Protein AF-A0A2N0NEG3-F1 (afdb_monomer)

Structure (mmCIF, N/CA/C/O backbone):
data_AF-A0A2N0NEG3-F1
#
_entry.id   AF-A0A2N0NEG3-F1
#
loop_
_atom_site.group_PDB
_atom_site.id
_atom_site.type_symbol
_atom_site.label_atom_id
_atom_site.label_alt_id
_atom_site.label_comp_id
_atom_site.label_asym_id
_atom_site.label_entity_id
_atom_site.label_seq_id
_atom_site.pdbx_PDB_ins_code
_atom_site.Cartn_x
_atom_site.Cartn_y
_atom_site.Cartn_z
_atom_site.occupancy
_atom_site.B_iso_or_equiv
_atom_site.auth_seq_id
_atom_site.auth_comp_id
_atom_site.auth_asym_id
_atom_site.auth_atom_id
_atom_site.pdbx_PDB_model_num
ATOM 1 N N . MET A 1 1 ? 12.142 -44.623 9.307 1.00 38.88 1 MET A N 1
ATOM 2 C CA . MET A 1 1 ? 11.605 -43.936 8.114 1.00 38.88 1 MET A CA 1
ATOM 3 C C . MET A 1 1 ? 11.395 -42.457 8.451 1.00 38.88 1 MET A C 1
ATOM 5 O O . MET A 1 1 ? 10.369 -42.154 9.050 1.00 38.88 1 MET A O 1
ATOM 9 N N . PRO A 1 2 ? 12.348 -41.546 8.180 1.00 46.06 2 PRO A N 1
ATOM 10 C CA . PRO A 1 2 ? 12.132 -40.110 8.336 1.00 46.06 2 PRO A CA 1
ATOM 11 C C . PRO A 1 2 ? 12.255 -39.398 6.977 1.00 46.06 2 PRO A C 1
ATOM 13 O O . PRO A 1 2 ? 13.358 -39.128 6.525 1.00 46.06 2 PRO A O 1
ATOM 16 N N . GLU A 1 3 ? 11.132 -39.095 6.325 1.00 51.03 3 GLU A N 1
ATOM 17 C CA . GLU A 1 3 ? 11.113 -38.426 5.004 1.00 51.03 3 GLU A CA 1
ATOM 18 C C . GLU A 1 3 ? 10.271 -37.136 4.976 1.00 51.03 3 GLU A C 1
ATOM 20 O O . GLU A 1 3 ? 10.069 -36.549 3.925 1.00 51.03 3 GLU A O 1
ATOM 25 N N . ARG A 1 4 ? 9.791 -36.642 6.128 1.00 51.34 4 ARG A N 1
ATOM 26 C CA . ARG A 1 4 ? 8.846 -35.501 6.181 1.00 51.34 4 ARG A CA 1
ATOM 27 C C . ARG A 1 4 ? 9.410 -34.179 6.713 1.00 51.34 4 ARG A C 1
ATOM 29 O O . ARG A 1 4 ? 8.639 -33.258 6.945 1.00 51.34 4 ARG A O 1
ATOM 36 N N . LEU A 1 5 ? 10.722 -34.073 6.938 1.00 45.66 5 LEU A N 1
ATOM 37 C CA . LEU A 1 5 ? 11.339 -32.848 7.481 1.00 45.66 5 LEU A CA 1
ATOM 38 C C . LEU A 1 5 ? 12.060 -31.985 6.433 1.00 45.66 5 LEU A C 1
ATOM 40 O O . LEU A 1 5 ? 12.302 -30.813 6.700 1.00 45.66 5 LEU A O 1
ATOM 44 N N . ASN A 1 6 ? 12.362 -32.514 5.243 1.00 47.38 6 ASN A N 1
ATOM 45 C CA . ASN A 1 6 ? 13.185 -31.798 4.257 1.00 47.38 6 ASN A CA 1
ATOM 46 C C . ASN A 1 6 ? 12.385 -30.890 3.304 1.00 47.38 6 ASN A C 1
ATOM 48 O O . ASN A 1 6 ? 12.944 -29.925 2.791 1.00 47.38 6 ASN A O 1
ATOM 52 N N . GLU A 1 7 ? 11.087 -31.139 3.093 1.00 48.56 7 GLU A N 1
ATOM 53 C CA . GLU A 1 7 ? 10.263 -30.309 2.194 1.00 48.56 7 GLU A CA 1
ATOM 54 C C . GLU A 1 7 ? 9.889 -28.947 2.816 1.00 48.56 7 GLU A C 1
ATOM 56 O O . GLU A 1 7 ? 9.972 -27.927 2.133 1.00 48.56 7 GLU A O 1
ATOM 61 N N . ASP A 1 8 ? 9.576 -28.893 4.120 1.00 43.50 8 ASP A N 1
ATOM 62 C CA . ASP A 1 8 ? 9.188 -27.645 4.815 1.00 43.50 8 ASP A CA 1
ATOM 63 C C . ASP A 1 8 ? 10.389 -26.703 5.046 1.00 43.50 8 ASP A C 1
ATOM 65 O O . ASP A 1 8 ? 10.245 -25.482 5.053 1.00 43.50 8 ASP A O 1
ATOM 69 N N . VAL A 1 9 ? 11.607 -27.246 5.180 1.00 44.31 9 VAL A N 1
ATOM 70 C CA . VAL A 1 9 ? 12.838 -26.433 5.250 1.00 44.31 9 VAL A CA 1
ATOM 71 C C . VAL A 1 9 ? 13.169 -25.846 3.877 1.00 44.31 9 VAL A C 1
ATOM 73 O O . VAL A 1 9 ? 13.445 -24.652 3.776 1.00 44.31 9 VAL A O 1
ATOM 76 N N . SER A 1 10 ? 13.046 -26.648 2.814 1.00 48.84 10 SER A N 1
ATOM 77 C CA . SER A 1 10 ? 13.339 -26.207 1.448 1.00 48.84 10 SER A CA 1
ATOM 78 C C . SER A 1 10 ? 12.365 -25.128 0.962 1.00 48.84 10 SER A C 1
ATOM 80 O O . SER A 1 10 ? 12.810 -24.126 0.410 1.00 48.84 10 SER A O 1
ATOM 82 N N . GLN A 1 11 ? 11.062 -25.255 1.254 1.00 48.06 11 GLN A N 1
ATOM 83 C CA . GLN A 1 11 ? 10.058 -24.243 0.895 1.00 48.06 11 GLN A CA 1
ATOM 84 C C . GLN A 1 11 ? 10.259 -22.908 1.629 1.00 48.06 11 GLN A C 1
ATOM 86 O O . GLN A 1 11 ? 10.132 -21.844 1.016 1.00 48.06 11 GLN A O 1
ATOM 91 N N . ARG A 1 12 ? 10.640 -22.938 2.914 1.00 44.97 12 ARG A N 1
ATOM 92 C CA . ARG A 1 12 ? 10.927 -21.720 3.694 1.00 44.97 12 ARG A CA 1
ATOM 93 C C . ARG A 1 12 ? 12.217 -21.023 3.264 1.00 44.97 12 ARG A C 1
ATOM 95 O O . ARG A 1 12 ? 12.273 -19.793 3.304 1.00 44.97 12 ARG A O 1
ATOM 102 N N . GLU A 1 13 ? 13.228 -21.773 2.832 1.00 44.16 13 GLU A N 1
ATOM 103 C CA . GLU A 1 13 ? 14.459 -21.212 2.263 1.00 44.16 13 GLU A CA 1
ATOM 104 C C . GLU A 1 13 ? 14.212 -20.564 0.895 1.00 44.16 13 GLU A C 1
ATOM 106 O O . GLU A 1 13 ? 14.713 -19.465 0.651 1.00 44.16 13 GLU A O 1
ATOM 111 N N . SER A 1 14 ? 13.376 -21.162 0.037 1.00 52.22 14 SER A N 1
ATOM 112 C CA . SER A 1 14 ? 13.006 -20.574 -1.260 1.00 52.22 14 SER A CA 1
ATOM 113 C C . SER A 1 14 ? 12.122 -19.327 -1.140 1.00 52.22 14 SER A C 1
ATOM 115 O O . SER A 1 14 ? 12.349 -18.355 -1.863 1.00 52.22 14 SER A O 1
ATOM 117 N N . ASP A 1 15 ? 11.180 -19.289 -0.191 1.00 46.94 15 ASP A N 1
ATOM 118 C CA . ASP A 1 15 ? 10.366 -18.091 0.070 1.00 46.94 15 ASP A CA 1
ATOM 119 C C . ASP A 1 15 ? 11.207 -16.957 0.679 1.00 46.94 15 ASP A C 1
ATOM 121 O O . ASP A 1 15 ? 11.036 -15.788 0.331 1.00 46.94 15 ASP A O 1
ATOM 125 N N . SER A 1 16 ? 12.164 -17.292 1.552 1.00 50.16 16 SER A N 1
ATOM 126 C CA . SER A 1 16 ? 13.150 -16.342 2.079 1.00 50.16 16 SER A CA 1
ATOM 127 C C . SER A 1 16 ? 14.062 -15.814 0.967 1.00 50.16 16 SER A C 1
ATOM 129 O O . SER A 1 16 ? 14.300 -14.610 0.899 1.00 50.16 16 SER A O 1
ATOM 131 N N . GLY A 1 17 ? 14.517 -16.685 0.060 1.00 43.81 17 GLY A N 1
ATOM 132 C CA . GLY A 1 17 ? 15.320 -16.331 -1.111 1.00 43.81 17 GLY A CA 1
ATOM 133 C C . GLY A 1 17 ? 14.613 -15.317 -2.008 1.00 43.81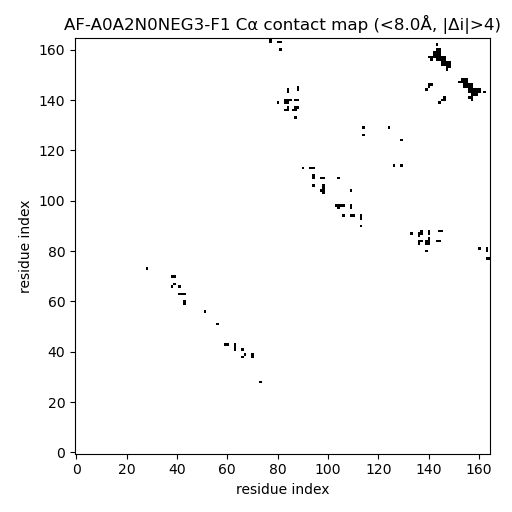 17 GLY A C 1
ATOM 134 O O . GLY A 1 17 ? 15.135 -14.223 -2.203 1.00 43.81 17 GLY A O 1
ATOM 135 N N . LEU A 1 18 ? 13.380 -15.611 -2.433 1.00 50.62 18 LEU A N 1
ATOM 136 C CA . LEU A 1 18 ? 12.559 -14.713 -3.257 1.00 50.62 18 LEU A CA 1
ATOM 137 C C . LEU A 1 18 ? 12.244 -13.384 -2.562 1.00 50.62 18 LEU A C 1
ATOM 139 O O . LEU A 1 18 ? 12.307 -12.327 -3.186 1.00 50.62 18 LEU A O 1
ATOM 143 N N . VAL A 1 19 ? 11.930 -13.400 -1.262 1.00 44.53 19 VAL A N 1
ATOM 144 C CA . VAL A 1 19 ? 11.692 -12.164 -0.500 1.00 44.53 19 VAL A CA 1
ATOM 145 C C . VAL A 1 19 ? 12.979 -11.348 -0.381 1.00 44.53 19 VAL A C 1
ATOM 147 O O . VAL A 1 19 ? 12.924 -10.129 -0.522 1.00 44.53 19 VAL A O 1
ATOM 150 N N . THR A 1 20 ? 14.138 -11.982 -0.182 1.00 53.56 20 THR A N 1
ATOM 151 C CA . THR A 1 20 ? 15.425 -11.270 -0.155 1.00 53.56 20 THR A CA 1
ATOM 152 C C . THR A 1 20 ? 15.858 -10.765 -1.521 1.00 53.56 20 THR A C 1
ATOM 154 O O . THR A 1 20 ? 16.484 -9.717 -1.572 1.00 53.56 20 THR A O 1
ATOM 157 N N . GLU A 1 21 ? 15.514 -11.446 -2.611 1.00 50.88 21 GLU A N 1
ATOM 158 C CA . GLU A 1 21 ? 15.827 -11.034 -3.981 1.00 50.88 21 GLU A CA 1
ATOM 159 C C . GLU A 1 21 ? 14.927 -9.877 -4.425 1.00 50.88 21 GLU A C 1
ATOM 161 O O . GLU A 1 21 ? 15.429 -8.859 -4.877 1.00 50.88 21 GLU A O 1
ATOM 166 N N . ILE A 1 22 ? 13.623 -9.930 -4.134 1.00 54.19 22 ILE A N 1
ATOM 167 C CA . ILE A 1 22 ? 12.692 -8.814 -4.368 1.00 54.19 22 ILE A CA 1
ATOM 168 C C . ILE A 1 22 ? 13.073 -7.595 -3.521 1.00 54.19 22 ILE A C 1
ATOM 170 O O . ILE A 1 22 ? 13.067 -6.471 -4.018 1.00 54.19 22 ILE A O 1
ATOM 174 N N . VAL A 1 23 ? 13.418 -7.795 -2.244 1.00 55.09 23 VAL A N 1
ATOM 175 C CA . VAL A 1 23 ? 13.887 -6.709 -1.369 1.00 55.09 23 VAL A CA 1
ATOM 176 C C . VAL A 1 23 ? 15.245 -6.184 -1.837 1.00 55.09 23 VAL A C 1
ATOM 178 O O . VAL A 1 23 ? 15.459 -4.980 -1.780 1.00 55.09 23 VAL A O 1
ATOM 181 N N . ARG A 1 24 ? 16.139 -7.033 -2.356 1.00 48.81 24 ARG A N 1
ATOM 182 C CA . ARG A 1 24 ? 17.438 -6.633 -2.918 1.00 48.81 24 ARG A CA 1
ATOM 183 C C . ARG A 1 24 ? 17.288 -5.875 -4.232 1.00 48.81 24 ARG A C 1
ATOM 185 O O . ARG A 1 24 ? 17.954 -4.863 -4.372 1.00 48.81 24 ARG A O 1
ATOM 192 N N . ASP A 1 25 ? 16.392 -6.277 -5.123 1.00 54.41 25 ASP A N 1
ATOM 193 C CA . ASP A 1 25 ? 16.083 -5.569 -6.371 1.00 54.41 25 ASP A CA 1
ATOM 194 C C . ASP A 1 25 ? 15.377 -4.234 -6.100 1.00 54.41 25 ASP A C 1
ATOM 196 O O . ASP A 1 25 ? 15.639 -3.228 -6.764 1.00 54.41 25 ASP A O 1
ATOM 200 N N . LEU A 1 26 ? 14.511 -4.190 -5.079 1.00 51.88 26 LEU A N 1
ATOM 201 C CA . LEU A 1 26 ? 13.913 -2.950 -4.578 1.00 51.88 26 LEU A CA 1
ATOM 202 C C . LEU A 1 26 ? 14.968 -2.030 -3.953 1.00 51.88 26 LEU A C 1
ATOM 204 O O . LEU A 1 26 ? 14.945 -0.836 -4.231 1.00 51.88 26 LEU A O 1
ATOM 208 N N . LEU A 1 27 ? 15.907 -2.568 -3.166 1.00 53.41 27 LEU A N 1
ATOM 209 C CA . LEU A 1 27 ? 16.982 -1.809 -2.517 1.00 53.41 27 LEU A CA 1
ATOM 210 C C . LEU A 1 27 ? 18.108 -1.409 -3.484 1.00 53.41 27 LEU A C 1
ATOM 212 O O . LEU A 1 27 ? 18.656 -0.325 -3.336 1.00 53.41 27 LEU A O 1
ATOM 216 N N . GLN A 1 28 ? 18.422 -2.199 -4.513 1.00 53.16 28 GLN A N 1
ATOM 217 C CA . GLN A 1 28 ? 19.323 -1.806 -5.608 1.00 53.16 28 GLN A CA 1
ATOM 218 C C . GLN A 1 28 ? 18.701 -0.723 -6.491 1.00 53.16 28 GLN A C 1
ATOM 220 O O . GLN A 1 28 ? 19.419 0.093 -7.064 1.00 53.16 28 GLN A O 1
ATOM 225 N N . GLY A 1 29 ? 17.369 -0.663 -6.556 1.00 52.62 29 GLY A N 1
ATOM 226 C CA . GLY A 1 29 ? 16.643 0.484 -7.093 1.00 52.62 29 GLY A CA 1
ATOM 227 C C . GLY A 1 29 ? 16.645 1.718 -6.182 1.00 52.62 29 GLY A C 1
ATOM 228 O O . GLY A 1 29 ? 16.266 2.780 -6.653 1.00 52.62 29 GLY A O 1
ATOM 229 N N . PHE A 1 30 ? 17.061 1.596 -4.918 1.00 47.59 30 PHE A N 1
ATOM 230 C CA . PHE A 1 30 ? 16.959 2.638 -3.886 1.00 47.59 30 PHE A CA 1
ATOM 231 C C . PHE A 1 30 ? 18.321 3.175 -3.405 1.00 47.59 30 PHE A C 1
ATOM 233 O O . PHE A 1 30 ? 18.395 4.293 -2.916 1.00 47.59 30 PHE A O 1
ATOM 240 N N . LEU A 1 31 ? 19.398 2.387 -3.517 1.00 45.97 31 LEU A N 1
ATOM 241 C CA . LEU A 1 31 ? 20.719 2.672 -2.931 1.00 45.97 31 LEU A CA 1
ATOM 242 C C . LEU A 1 31 ? 21.812 2.906 -3.980 1.00 45.97 31 LEU A C 1
ATOM 244 O O . LEU A 1 31 ? 22.935 2.427 -3.833 1.00 45.97 31 LEU A O 1
ATOM 248 N N . VAL A 1 32 ? 21.496 3.641 -5.043 1.00 46.75 32 VAL A N 1
ATOM 249 C CA . VAL A 1 32 ? 22.517 4.175 -5.949 1.00 46.75 32 VAL A CA 1
ATOM 250 C C . VAL A 1 32 ? 22.145 5.615 -6.314 1.00 46.75 32 VAL A C 1
ATOM 252 O O . VAL A 1 32 ? 21.626 5.887 -7.396 1.00 46.75 32 VAL A O 1
ATOM 255 N N . ASP A 1 33 ? 22.382 6.513 -5.360 1.00 51.00 33 ASP A N 1
ATOM 256 C CA . ASP A 1 33 ? 22.084 7.953 -5.419 1.00 51.00 33 ASP A CA 1
ATOM 257 C C . ASP A 1 33 ? 22.803 8.647 -6.600 1.00 51.00 33 ASP A C 1
ATOM 259 O O . ASP A 1 33 ? 22.213 9.440 -7.334 1.00 51.00 33 ASP A O 1
ATOM 263 N N . ASP A 1 34 ? 24.038 8.235 -6.908 1.00 46.59 34 ASP A N 1
ATOM 264 C CA . ASP A 1 34 ? 24.839 8.900 -7.945 1.00 46.59 34 ASP A CA 1
ATOM 265 C C . ASP A 1 34 ? 24.431 8.532 -9.384 1.00 46.59 34 ASP A C 1
ATOM 267 O O . ASP A 1 34 ? 24.433 9.382 -10.273 1.00 46.59 34 ASP A O 1
ATOM 271 N N . PHE A 1 35 ? 24.011 7.287 -9.638 1.00 46.19 35 PHE A N 1
ATOM 272 C CA . PHE A 1 35 ? 23.653 6.861 -10.998 1.00 46.19 35 PHE A CA 1
ATOM 273 C C . PHE A 1 35 ? 22.242 7.310 -11.398 1.00 46.19 35 PHE A C 1
ATOM 275 O O . PHE A 1 35 ? 21.996 7.582 -12.572 1.00 46.19 35 PHE A O 1
ATOM 282 N N . GLN A 1 36 ? 21.296 7.433 -10.458 1.00 51.53 36 GLN A N 1
ATOM 283 C CA . GLN A 1 36 ? 19.935 7.869 -10.794 1.00 51.53 36 GLN A CA 1
ATOM 284 C C . GLN A 1 36 ? 19.896 9.305 -11.330 1.00 51.53 36 GLN A C 1
ATOM 286 O O . GLN A 1 36 ? 19.142 9.585 -12.266 1.00 51.53 36 GLN A O 1
ATOM 291 N N . ARG A 1 37 ? 20.744 10.198 -10.807 1.00 49.94 37 ARG A N 1
ATOM 292 C CA . ARG A 1 37 ? 20.785 11.610 -11.210 1.00 49.94 37 ARG A CA 1
ATOM 293 C C . ARG A 1 37 ? 21.238 11.816 -12.661 1.00 49.94 37 ARG A C 1
ATOM 295 O O . ARG A 1 37 ? 20.707 12.700 -13.332 1.00 49.94 37 ARG A O 1
ATOM 302 N N . GLU A 1 38 ? 22.163 10.994 -13.161 1.00 50.66 38 GLU A N 1
ATOM 303 C CA . GLU A 1 38 ? 22.612 11.029 -14.564 1.00 50.66 38 GLU A CA 1
ATOM 304 C C . GLU A 1 38 ? 21.561 10.445 -15.528 1.00 50.66 38 GLU A C 1
ATOM 306 O O . GLU A 1 38 ? 21.285 11.029 -16.580 1.00 50.66 38 GLU A O 1
ATOM 311 N N . PHE A 1 39 ? 20.885 9.352 -15.143 1.00 53.34 39 PHE A N 1
ATOM 312 C CA . PHE A 1 39 ? 19.810 8.749 -15.947 1.00 53.34 39 PHE A CA 1
ATOM 313 C C . PHE A 1 39 ? 18.581 9.660 -16.096 1.00 53.34 39 PHE A C 1
ATOM 315 O O . PHE A 1 39 ? 17.929 9.657 -17.141 1.00 53.34 39 PHE A O 1
ATOM 322 N N . ILE A 1 40 ? 18.241 10.448 -15.068 1.00 55.75 40 ILE A N 1
ATOM 323 C CA . ILE A 1 40 ? 17.040 11.303 -15.062 1.00 55.75 40 ILE A CA 1
ATOM 324 C C . ILE A 1 40 ? 17.095 12.414 -16.125 1.00 55.75 40 ILE A C 1
ATOM 326 O O . ILE A 1 40 ? 16.026 12.824 -16.593 1.00 55.75 40 ILE A O 1
ATOM 330 N N . ASN A 1 41 ? 18.299 12.833 -16.533 1.00 63.88 41 ASN A N 1
ATOM 331 C CA . ASN A 1 41 ? 18.550 13.951 -17.453 1.00 63.88 41 ASN A CA 1
ATOM 332 C C . ASN A 1 41 ? 19.154 13.516 -18.798 1.00 63.88 41 ASN A C 1
ATOM 334 O O . ASN A 1 41 ? 19.642 14.358 -19.547 1.00 63.88 41 ASN A O 1
ATOM 338 N N . THR A 1 42 ? 19.183 12.214 -19.101 1.00 66.81 42 THR A N 1
ATOM 339 C CA . THR A 1 42 ? 19.719 11.746 -20.384 1.00 66.81 42 THR A CA 1
ATOM 340 C C . THR A 1 42 ? 18.780 12.177 -21.512 1.00 66.81 42 THR A C 1
ATOM 342 O O . THR A 1 42 ? 17.684 11.639 -21.637 1.00 66.81 42 THR A O 1
ATOM 345 N N . GLU A 1 43 ? 19.213 13.132 -22.330 1.00 73.31 43 GLU A N 1
ATOM 346 C CA . GLU A 1 43 ? 18.521 13.558 -23.548 1.00 73.31 43 GLU A CA 1
ATOM 347 C C . GLU A 1 43 ? 19.144 12.870 -24.766 1.00 73.31 43 GLU A C 1
ATOM 349 O O . GLU A 1 43 ? 20.368 12.798 -24.903 1.00 73.31 43 GLU A O 1
ATOM 354 N N . PHE A 1 44 ? 18.310 12.359 -25.673 1.00 76.88 44 PHE A N 1
ATOM 355 C CA . PHE A 1 44 ? 18.788 11.941 -26.986 1.00 76.88 44 PHE A CA 1
ATOM 356 C C . PHE A 1 44 ? 18.989 13.175 -27.861 1.00 76.88 44 PHE A C 1
ATOM 358 O O . PHE A 1 44 ? 18.028 13.840 -28.244 1.00 76.88 44 PHE A O 1
ATOM 365 N N . ILE A 1 45 ? 20.246 13.472 -28.172 1.00 78.62 45 ILE A N 1
ATOM 366 C CA . ILE A 1 45 ? 20.604 14.559 -29.077 1.00 78.62 45 ILE A CA 1
ATOM 367 C C . ILE A 1 45 ? 20.606 13.994 -30.491 1.00 78.62 45 ILE A C 1
ATOM 369 O O . ILE A 1 45 ? 21.513 13.238 -30.852 1.00 78.62 45 ILE A O 1
ATOM 373 N N . ASP A 1 46 ? 19.605 14.382 -31.279 1.00 66.88 46 ASP A N 1
ATOM 374 C CA . ASP A 1 46 ? 19.607 14.113 -32.710 1.00 66.88 46 ASP A CA 1
ATOM 375 C C . ASP A 1 46 ? 20.715 14.948 -33.355 1.00 66.88 46 ASP A C 1
ATOM 377 O O . ASP A 1 46 ? 20.698 16.183 -33.332 1.00 66.88 46 ASP A O 1
ATOM 381 N N . ARG A 1 47 ? 21.757 14.268 -33.827 1.00 71.06 47 ARG A N 1
ATOM 382 C CA . ARG A 1 47 ? 22.942 14.916 -34.377 1.00 71.06 47 ARG A CA 1
ATOM 383 C C . ARG A 1 47 ? 22.876 14.796 -35.890 1.00 71.06 47 ARG A C 1
ATOM 385 O O . ARG A 1 47 ? 23.603 13.998 -36.484 1.00 71.06 47 ARG A O 1
ATOM 392 N N . GLU A 1 48 ? 22.013 15.609 -36.502 1.00 56.94 48 GLU A N 1
ATOM 393 C CA . GLU A 1 48 ? 21.999 15.774 -37.955 1.00 56.94 48 GLU A CA 1
ATOM 394 C C . GLU A 1 48 ? 23.434 16.117 -38.401 1.00 56.94 48 GLU A C 1
ATOM 396 O O . GLU A 1 48 ? 24.000 17.115 -37.949 1.00 56.94 48 GLU A O 1
ATOM 401 N N . HIS A 1 49 ? 24.022 15.291 -39.278 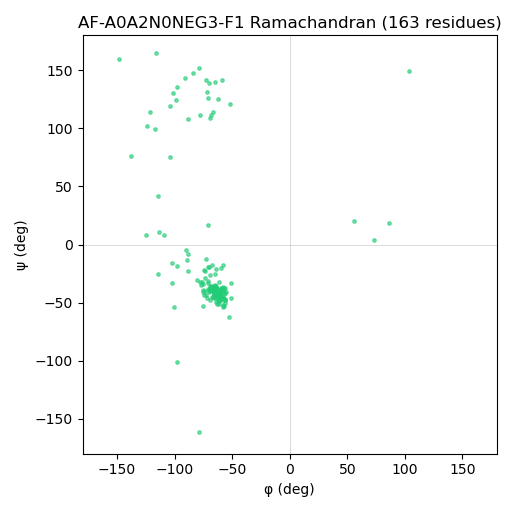1.00 53.69 49 HIS A N 1
ATOM 402 C CA . HIS A 1 49 ? 25.409 15.355 -39.796 1.00 53.69 49 HIS A CA 1
ATOM 403 C C . HIS A 1 49 ? 26.518 14.665 -38.970 1.00 53.69 49 HIS A C 1
ATOM 405 O O . HIS A 1 49 ? 27.706 14.923 -39.179 1.00 53.69 49 HIS A O 1
ATOM 411 N N . SER A 1 50 ? 26.183 13.744 -38.065 1.00 58.88 50 SER A N 1
ATOM 412 C CA . SER A 1 50 ? 27.181 12.868 -37.433 1.00 58.88 50 SER A CA 1
ATOM 413 C C . SER A 1 50 ? 27.727 11.814 -38.410 1.00 58.88 50 SER A C 1
ATOM 415 O O . SER A 1 50 ? 26.962 11.071 -39.013 1.00 58.88 50 SER A O 1
ATOM 417 N N . ASN A 1 51 ? 29.054 11.651 -38.494 1.00 65.38 51 ASN A N 1
ATOM 418 C CA . ASN A 1 51 ? 29.705 10.532 -39.203 1.00 65.38 51 ASN A CA 1
ATOM 419 C C . ASN A 1 51 ? 29.535 9.172 -38.475 1.00 65.38 51 ASN A C 1
ATOM 421 O O . ASN A 1 51 ? 30.321 8.247 -38.693 1.00 65.38 51 ASN A O 1
ATO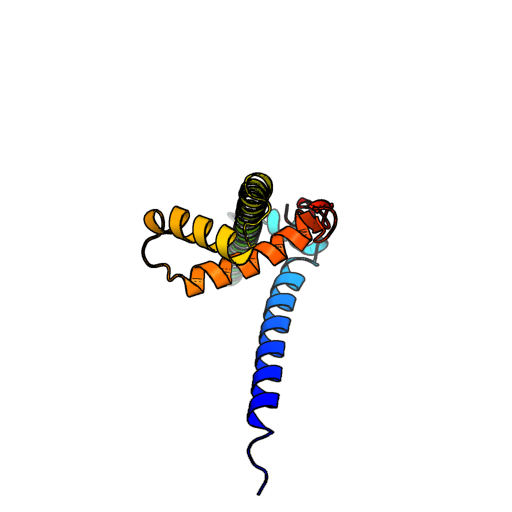M 425 N N . SER A 1 52 ? 28.585 9.052 -37.540 1.00 65.81 52 SER A N 1
ATOM 426 C CA . SER A 1 52 ? 28.362 7.827 -36.768 1.00 65.81 52 SER A CA 1
ATOM 427 C C . SER A 1 52 ? 27.724 6.744 -37.630 1.00 65.81 52 SER A C 1
ATOM 429 O O . SER A 1 52 ? 26.846 7.016 -38.441 1.00 65.81 52 SER A O 1
ATOM 431 N N . SER A 1 53 ? 28.144 5.495 -37.420 1.00 79.06 53 SER A N 1
ATOM 432 C CA . SER A 1 53 ? 27.505 4.344 -38.059 1.00 79.06 53 SER A CA 1
ATOM 433 C C . SER A 1 53 ? 26.016 4.280 -37.678 1.00 79.06 53 SER A C 1
ATOM 435 O O . SER A 1 53 ? 25.709 4.487 -36.498 1.00 79.06 53 SER A O 1
ATOM 437 N N . PRO A 1 54 ? 25.111 3.905 -38.605 1.00 81.56 54 PRO A N 1
ATOM 438 C CA . PRO A 1 54 ? 23.695 3.674 -38.301 1.00 81.56 54 PRO A CA 1
ATOM 439 C C . PRO A 1 54 ? 23.479 2.732 -37.107 1.00 81.56 54 PRO A C 1
ATOM 441 O O . PRO A 1 54 ? 22.563 2.924 -36.315 1.00 81.56 54 PRO A O 1
ATOM 444 N N . VAL A 1 55 ? 24.376 1.754 -36.922 1.00 87.25 55 VAL A N 1
ATOM 445 C CA . VAL A 1 55 ? 2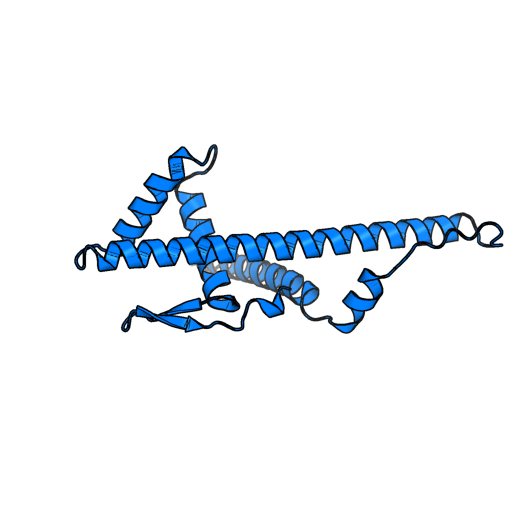4.341 0.828 -35.779 1.00 87.25 55 VAL A CA 1
ATOM 446 C C . VAL A 1 55 ? 24.594 1.563 -34.460 1.00 87.25 55 VAL A C 1
ATOM 448 O O . VAL A 1 55 ? 23.933 1.295 -33.463 1.00 87.25 55 VAL A O 1
ATOM 451 N N . THR A 1 56 ? 25.538 2.505 -34.425 1.00 86.31 56 THR A N 1
ATOM 452 C CA . THR A 1 56 ? 25.847 3.280 -33.213 1.00 86.31 56 THR A CA 1
ATOM 453 C C . THR A 1 56 ? 24.700 4.219 -32.840 1.00 86.31 56 THR A C 1
ATOM 455 O O . THR A 1 56 ? 24.389 4.360 -31.658 1.00 86.31 56 THR A O 1
ATOM 458 N N . GLU A 1 57 ? 24.051 4.829 -33.832 1.00 85.69 57 GLU A N 1
ATOM 459 C CA . GLU A 1 57 ? 22.863 5.662 -33.624 1.00 85.69 57 GLU A CA 1
ATOM 460 C C . GLU A 1 57 ? 21.683 4.836 -33.093 1.00 85.69 57 GLU A C 1
ATOM 462 O O . GLU A 1 57 ? 21.047 5.214 -32.106 1.00 85.69 57 GLU A O 1
ATOM 467 N N . GLU A 1 58 ? 21.445 3.657 -33.674 1.00 88.12 58 GLU A N 1
ATOM 468 C CA . GLU A 1 58 ? 20.418 2.734 -33.197 1.00 88.12 58 GLU A CA 1
ATOM 469 C C . GLU A 1 58 ? 20.677 2.291 -31.750 1.00 88.12 58 GLU A C 1
ATOM 471 O O . GLU A 1 58 ? 19.758 2.320 -30.928 1.00 88.12 58 GLU A O 1
ATOM 476 N N . LEU A 1 59 ? 21.927 1.963 -31.401 1.00 86.19 59 LEU A N 1
ATOM 477 C CA . LEU A 1 59 ? 22.313 1.629 -30.028 1.00 86.19 59 LEU A CA 1
ATOM 478 C C . LEU A 1 59 ? 22.059 2.790 -29.057 1.00 86.19 59 LEU A C 1
ATOM 480 O O . LEU A 1 59 ? 21.500 2.569 -27.981 1.00 86.19 59 LEU A O 1
ATOM 484 N N . ALA A 1 60 ? 22.420 4.023 -29.427 1.00 85.88 60 ALA A N 1
ATOM 485 C CA . ALA A 1 60 ? 22.175 5.204 -28.598 1.00 85.88 60 ALA A CA 1
ATOM 486 C C . ALA A 1 60 ? 20.671 5.442 -28.379 1.00 85.88 60 ALA A C 1
ATOM 488 O O . ALA A 1 60 ? 20.236 5.728 -27.260 1.00 85.88 60 ALA A O 1
ATOM 489 N N . ARG A 1 61 ? 19.861 5.252 -29.426 1.00 85.12 61 ARG A N 1
ATOM 490 C CA . ARG A 1 61 ? 18.401 5.368 -29.354 1.00 85.12 61 ARG A CA 1
ATOM 491 C C . ARG A 1 61 ? 17.794 4.306 -28.436 1.00 85.12 61 ARG A C 1
ATOM 493 O O . ARG A 1 61 ? 16.970 4.643 -27.586 1.00 85.12 61 ARG A O 1
ATOM 500 N N . LEU A 1 62 ? 18.216 3.047 -28.572 1.00 84.88 62 LEU A N 1
ATOM 501 C CA . LEU A 1 62 ? 17.762 1.944 -27.717 1.00 84.88 62 LEU A CA 1
ATOM 502 C C . LEU A 1 62 ? 18.153 2.168 -26.251 1.00 84.88 62 LEU A C 1
ATOM 504 O O . LEU A 1 62 ? 17.322 1.985 -25.362 1.00 84.88 62 LEU A O 1
ATOM 508 N N . PHE A 1 63 ? 19.384 2.622 -25.992 1.00 83.31 63 PHE A N 1
ATOM 509 C CA . PHE A 1 63 ? 19.840 2.971 -24.646 1.00 83.31 63 PHE A CA 1
ATOM 510 C C . PHE A 1 63 ? 18.974 4.076 -24.028 1.00 83.31 63 PHE A C 1
ATOM 512 O O . PHE A 1 63 ? 18.489 3.927 -22.908 1.00 83.31 63 PHE A O 1
ATOM 519 N N . HIS A 1 64 ? 18.713 5.158 -24.765 1.00 83.44 64 HIS A N 1
ATOM 520 C CA . HIS A 1 64 ? 17.855 6.248 -24.298 1.00 83.44 64 HIS A CA 1
ATOM 521 C C . HIS A 1 64 ? 16.419 5.776 -24.007 1.00 83.44 64 HIS A C 1
ATOM 523 O O . HIS A 1 64 ? 15.861 6.096 -22.957 1.00 83.44 64 HIS A O 1
ATOM 529 N N . GLN A 1 65 ? 15.832 4.954 -24.884 1.00 84.00 65 GLN A N 1
ATOM 530 C CA . GLN A 1 65 ? 14.504 4.372 -24.661 1.00 84.00 65 GLN A CA 1
ATOM 531 C C . GLN A 1 65 ? 14.457 3.502 -23.397 1.00 84.00 65 GLN A C 1
ATOM 533 O O . GLN A 1 65 ? 13.532 3.640 -22.591 1.00 84.00 65 GLN A O 1
ATOM 538 N N . ALA A 1 66 ? 15.461 2.644 -23.188 1.00 80.75 66 ALA A N 1
ATOM 539 C CA . ALA A 1 66 ? 15.568 1.818 -21.988 1.00 80.75 66 ALA A CA 1
ATOM 540 C C . ALA A 1 66 ? 15.705 2.674 -20.714 1.00 80.75 66 ALA A C 1
ATOM 542 O O . ALA A 1 66 ? 15.055 2.390 -19.705 1.00 80.75 66 ALA A O 1
ATOM 543 N N . SER A 1 67 ? 16.480 3.760 -20.775 1.00 81.31 67 SER A N 1
ATOM 544 C CA . SER A 1 67 ? 16.641 4.726 -19.682 1.00 81.31 67 SER A CA 1
ATOM 545 C C . SER A 1 67 ? 15.326 5.424 -19.317 1.00 81.31 67 SER A C 1
ATOM 547 O O . SER A 1 67 ? 14.969 5.477 -18.136 1.00 81.31 67 SER A O 1
ATOM 549 N N . ILE A 1 68 ? 14.545 5.878 -20.308 1.00 81.50 68 ILE A N 1
ATOM 550 C CA . ILE A 1 68 ? 13.207 6.455 -20.081 1.00 81.50 68 ILE A CA 1
ATOM 551 C C . ILE A 1 68 ? 12.265 5.421 -19.456 1.00 81.50 68 ILE A C 1
ATOM 553 O O . ILE A 1 68 ? 11.580 5.720 -18.474 1.00 81.50 68 ILE A O 1
ATOM 557 N N . ALA A 1 69 ? 12.229 4.198 -19.992 1.00 81.94 69 ALA A N 1
ATOM 558 C CA . ALA A 1 69 ? 11.376 3.135 -19.466 1.00 81.94 69 ALA A CA 1
ATOM 559 C C . ALA A 1 69 ? 11.715 2.812 -18.000 1.00 81.94 69 ALA A C 1
ATOM 561 O O . ALA A 1 69 ? 10.814 2.684 -17.166 1.00 81.94 69 ALA A O 1
ATOM 562 N N . ARG A 1 70 ? 13.009 2.763 -17.659 1.00 80.19 70 ARG A N 1
ATOM 563 C CA . ARG A 1 70 ? 13.481 2.586 -16.281 1.00 80.19 70 ARG A CA 1
ATOM 564 C C . ARG A 1 70 ? 13.035 3.732 -15.373 1.00 80.19 70 ARG A C 1
ATOM 566 O O . ARG A 1 70 ? 12.497 3.459 -14.302 1.00 80.19 70 ARG A O 1
ATOM 573 N N . LYS A 1 71 ? 13.206 4.991 -15.796 1.00 80.00 71 LYS A N 1
ATOM 574 C CA . LYS A 1 71 ? 12.753 6.179 -15.046 1.00 80.00 71 LYS A CA 1
ATOM 575 C C . LYS A 1 71 ? 11.256 6.110 -14.743 1.00 80.00 71 LYS A C 1
ATOM 577 O O . LYS A 1 71 ? 10.848 6.279 -13.596 1.00 80.00 71 LYS A O 1
ATOM 582 N N . ASN A 1 72 ? 10.446 5.794 -15.751 1.00 82.94 72 ASN A N 1
ATOM 583 C CA . ASN A 1 72 ? 8.999 5.652 -15.589 1.00 82.94 72 ASN A CA 1
ATOM 584 C C . ASN A 1 72 ? 8.639 4.496 -14.643 1.00 82.94 72 ASN A C 1
ATOM 586 O O . ASN A 1 72 ? 7.734 4.638 -13.826 1.00 82.94 72 ASN A O 1
ATOM 590 N N . SER A 1 73 ? 9.368 3.377 -14.709 1.00 83.19 73 SER A N 1
ATOM 591 C CA . SER A 1 73 ? 9.176 2.239 -13.802 1.00 83.19 73 SER A CA 1
ATOM 592 C C . SER A 1 73 ? 9.481 2.592 -12.343 1.00 83.19 73 SER A C 1
ATOM 594 O O . SER A 1 73 ? 8.717 2.217 -11.455 1.00 83.19 73 SER A O 1
ATOM 596 N N . ILE A 1 74 ? 10.560 3.340 -12.084 1.00 80.31 74 ILE A N 1
ATOM 597 C CA . ILE A 1 74 ? 10.907 3.818 -10.736 1.00 80.31 74 ILE A CA 1
ATOM 598 C C . ILE A 1 74 ? 9.804 4.733 -10.205 1.00 80.31 74 ILE A C 1
ATOM 600 O O . ILE A 1 74 ? 9.284 4.485 -9.119 1.00 80.31 74 ILE A O 1
ATOM 604 N N . LYS A 1 75 ? 9.378 5.716 -11.006 1.00 82.38 75 LYS A N 1
ATOM 605 C CA . LYS A 1 75 ? 8.306 6.640 -10.625 1.00 82.38 75 LYS A CA 1
ATOM 606 C C . LYS A 1 75 ? 7.002 5.905 -10.302 1.00 82.38 75 LYS A C 1
ATOM 608 O O . LYS A 1 75 ? 6.395 6.158 -9.267 1.00 82.38 75 LYS A O 1
ATOM 613 N N . ALA A 1 76 ? 6.610 4.939 -11.134 1.00 84.19 76 ALA A N 1
ATOM 614 C CA . ALA A 1 76 ? 5.422 4.123 -10.891 1.00 84.19 76 ALA A CA 1
ATOM 615 C C . ALA A 1 76 ? 5.519 3.328 -9.574 1.00 84.19 76 ALA A C 1
ATOM 617 O O . ALA A 1 76 ? 4.544 3.248 -8.829 1.00 84.19 76 ALA A O 1
ATOM 618 N N . LYS A 1 77 ? 6.701 2.789 -9.240 1.00 85.75 77 LYS A N 1
ATOM 619 C CA . LYS A 1 77 ? 6.938 2.114 -7.952 1.00 85.75 77 LYS A CA 1
ATOM 620 C C . LYS A 1 77 ? 6.857 3.083 -6.768 1.00 85.75 77 LYS A C 1
ATOM 622 O O . LYS A 1 77 ? 6.252 2.739 -5.755 1.00 85.75 77 LYS A O 1
ATOM 627 N N . GLN A 1 78 ? 7.429 4.284 -6.878 1.00 84.88 78 GLN A N 1
ATOM 628 C CA . GLN A 1 78 ? 7.330 5.320 -5.838 1.00 84.88 78 GLN A CA 1
ATOM 629 C C . GLN A 1 78 ? 5.866 5.727 -5.598 1.00 84.88 78 GLN A C 1
ATOM 631 O O . GLN A 1 78 ? 5.425 5.828 -4.449 1.00 84.88 78 GLN A O 1
ATOM 636 N N . GLU A 1 79 ? 5.088 5.896 -6.672 1.00 88.38 79 GLU A N 1
ATOM 637 C CA . GLU A 1 79 ? 3.652 6.192 -6.618 1.00 88.38 79 GLU A CA 1
ATOM 638 C C . GLU A 1 79 ? 2.849 5.049 -5.976 1.00 88.38 79 GLU A C 1
ATOM 640 O O . GLU A 1 79 ? 1.977 5.300 -5.136 1.00 88.38 79 GLU A O 1
ATOM 645 N N . GLU A 1 80 ? 3.166 3.794 -6.309 1.00 89.50 80 GLU A N 1
ATOM 646 C CA . GLU A 1 80 ? 2.551 2.614 -5.696 1.00 89.50 80 GLU A CA 1
ATOM 647 C C . GLU A 1 80 ? 2.835 2.555 -4.185 1.00 89.50 80 GLU A C 1
ATOM 649 O O . GLU A 1 80 ? 1.903 2.446 -3.382 1.00 89.50 80 GLU A O 1
ATOM 654 N N . ILE A 1 81 ? 4.104 2.680 -3.776 1.00 86.94 81 ILE A N 1
ATOM 655 C CA . ILE A 1 81 ? 4.514 2.657 -2.362 1.00 86.94 81 ILE A CA 1
ATOM 656 C C . ILE A 1 81 ? 3.820 3.783 -1.586 1.00 86.94 81 ILE A C 1
ATOM 658 O O . ILE A 1 81 ? 3.258 3.542 -0.513 1.00 86.94 81 ILE A O 1
ATOM 662 N N . SER A 1 82 ? 3.803 4.996 -2.143 1.00 87.25 82 SER A N 1
ATOM 663 C CA . SER A 1 82 ? 3.146 6.159 -1.538 1.00 87.25 82 SER A CA 1
ATOM 664 C C . SER A 1 82 ? 1.639 5.949 -1.375 1.00 87.25 82 SER A C 1
ATOM 666 O O . SER A 1 82 ? 1.061 6.287 -0.337 1.00 87.25 82 SER A O 1
ATOM 668 N N . SER A 1 83 ? 0.988 5.351 -2.375 1.00 94.12 83 SER A N 1
ATOM 669 C CA . SER A 1 83 ? -0.449 5.063 -2.347 1.00 94.12 83 SER A CA 1
ATOM 670 C C . SER A 1 83 ? -0.794 4.020 -1.286 1.00 94.12 83 SER A C 1
ATOM 672 O O . SER A 1 83 ? -1.719 4.233 -0.499 1.00 94.12 83 SER A O 1
ATOM 674 N N . TRP A 1 84 ? -0.020 2.932 -1.191 1.00 94.62 84 TRP A N 1
ATOM 675 C CA . TRP A 1 84 ? -0.196 1.931 -0.134 1.00 94.62 84 TRP A CA 1
ATOM 676 C C . TRP A 1 84 ? 0.073 2.495 1.260 1.00 94.62 84 TRP A C 1
ATOM 678 O O . TRP A 1 84 ? -0.654 2.179 2.203 1.00 94.62 84 TRP A O 1
ATOM 688 N N . GLY A 1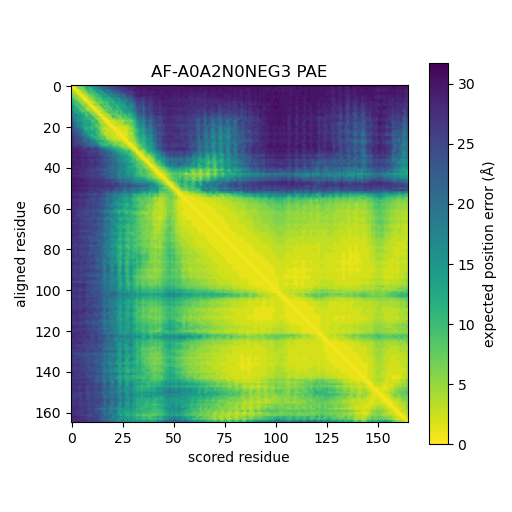 85 ? 1.070 3.369 1.379 1.00 90.25 85 GLY A N 1
ATOM 689 C CA . GLY A 1 85 ? 1.345 4.149 2.578 1.00 90.25 85 GLY A CA 1
ATOM 690 C C . GLY A 1 85 ? 0.131 4.912 3.078 1.00 90.25 85 GLY A C 1
ATOM 691 O O . GLY A 1 85 ? -0.399 4.622 4.151 1.00 90.25 85 GLY A O 1
ATOM 692 N N . ARG A 1 86 ? -0.363 5.834 2.247 1.00 93.19 86 ARG A N 1
ATOM 693 C CA . ARG A 1 86 ? -1.540 6.665 2.543 1.00 93.19 86 ARG A CA 1
ATOM 694 C C . ARG A 1 86 ? -2.786 5.825 2.805 1.00 93.19 86 ARG A C 1
ATOM 696 O O . ARG A 1 86 ? -3.557 6.136 3.712 1.00 93.19 86 ARG A O 1
ATOM 703 N N . TYR A 1 87 ? -2.981 4.750 2.041 1.00 96.38 87 TYR A N 1
ATOM 704 C CA . TYR A 1 87 ? -4.053 3.789 2.286 1.00 96.38 87 TYR A CA 1
ATOM 705 C C . TYR A 1 87 ? -3.976 3.229 3.712 1.00 96.38 87 TYR A C 1
ATOM 707 O O . TYR A 1 87 ? -4.965 3.273 4.446 1.00 96.38 87 TYR A O 1
ATOM 715 N N . SER A 1 88 ? -2.802 2.748 4.130 1.00 95.75 88 SER A N 1
ATOM 716 C CA . SER A 1 88 ? -2.627 2.195 5.469 1.00 95.75 88 SER A CA 1
ATOM 717 C C . SER A 1 88 ? -2.754 3.246 6.567 1.00 95.75 88 SER A C 1
ATOM 719 O O . SER A 1 88 ? -3.284 2.912 7.623 1.00 95.75 88 SER A O 1
ATOM 721 N N . GLU A 1 89 ? -2.292 4.478 6.355 1.00 94.38 89 GLU A N 1
ATOM 722 C CA . GLU A 1 89 ? -2.479 5.569 7.320 1.00 94.38 89 GLU A CA 1
ATOM 723 C C . GLU A 1 89 ? -3.972 5.797 7.585 1.00 94.38 89 GLU A C 1
ATOM 725 O O . GLU A 1 89 ? -4.423 5.743 8.728 1.00 94.38 89 GLU A O 1
ATOM 730 N N . ARG A 1 90 ? -4.768 5.963 6.520 1.00 96.25 90 ARG A N 1
ATOM 731 C CA . ARG A 1 90 ? -6.222 6.163 6.631 1.00 96.25 90 ARG A CA 1
ATOM 732 C C . ARG A 1 90 ? -6.930 4.955 7.239 1.00 96.25 90 ARG A C 1
ATOM 734 O O . ARG A 1 90 ? -7.886 5.125 7.996 1.00 96.25 90 ARG A O 1
ATOM 741 N N . PHE A 1 91 ? -6.473 3.749 6.911 1.00 97.00 91 PHE A N 1
ATOM 742 C CA . PHE A 1 91 ? -7.015 2.518 7.473 1.00 97.00 91 PHE A CA 1
ATOM 743 C C . PHE A 1 91 ? -6.778 2.446 8.988 1.00 97.00 91 PHE A C 1
ATOM 745 O O . PHE A 1 91 ? -7.726 2.215 9.737 1.00 97.00 91 PHE A O 1
ATOM 752 N N . GLU A 1 92 ? -5.550 2.689 9.458 1.00 95.38 92 GLU A N 1
ATOM 753 C CA . GLU A 1 92 ? -5.219 2.651 10.890 1.00 95.38 92 GLU A CA 1
ATOM 754 C C . GLU A 1 92 ? -5.872 3.796 11.675 1.00 95.38 92 GLU A C 1
ATOM 756 O O . GLU A 1 92 ? -6.402 3.553 12.759 1.00 95.38 92 GLU A O 1
ATOM 761 N N . ASP A 1 93 ? -5.937 5.011 11.115 1.00 95.00 93 ASP A N 1
ATOM 762 C CA . ASP A 1 93 ? -6.688 6.126 11.713 1.00 95.00 93 ASP A CA 1
ATOM 763 C C . ASP A 1 93 ? -8.163 5.734 11.940 1.00 95.00 93 ASP A C 1
ATOM 765 O O . ASP A 1 93 ? -8.737 6.004 12.999 1.00 95.00 93 ASP A O 1
ATOM 769 N N . LYS A 1 94 ? -8.782 5.043 10.971 1.00 96.62 94 LYS A N 1
ATOM 770 C CA . LYS A 1 94 ? -10.168 4.569 11.085 1.00 96.62 94 LYS A CA 1
ATOM 771 C C . LYS A 1 94 ? -10.321 3.442 12.111 1.00 96.62 94 LYS A C 1
ATOM 773 O O . LYS A 1 94 ? -11.285 3.463 12.873 1.00 96.62 94 LYS A O 1
ATOM 778 N N . VAL A 1 95 ? -9.370 2.502 12.187 1.00 95.50 95 VAL A N 1
ATOM 779 C CA . VAL A 1 95 ? -9.342 1.470 13.246 1.00 95.50 95 VAL A CA 1
ATOM 780 C C . VAL A 1 95 ? -9.291 2.127 14.623 1.00 95.50 95 VAL A C 1
ATOM 782 O O . VAL A 1 95 ? -10.052 1.747 15.513 1.00 95.50 95 VAL A O 1
ATOM 785 N N . MET A 1 96 ? -8.426 3.127 14.799 1.00 93.50 96 MET A N 1
ATOM 786 C CA . MET A 1 96 ? -8.296 3.832 16.071 1.00 93.50 96 MET A CA 1
ATOM 787 C C . MET A 1 96 ? -9.544 4.621 16.431 1.00 93.50 96 MET A C 1
ATOM 789 O O . MET A 1 96 ? -9.971 4.570 17.583 1.00 93.50 96 MET A O 1
ATOM 793 N N . LYS A 1 97 ? -10.173 5.280 15.453 1.00 95.12 97 LYS A N 1
ATOM 794 C CA . LYS A 1 97 ? -11.448 5.965 15.660 1.00 95.12 97 LYS A CA 1
ATOM 795 C C . LYS A 1 97 ? -12.520 5.002 16.185 1.00 95.12 97 LYS A C 1
ATOM 797 O O . LYS A 1 97 ? -13.053 5.242 17.265 1.00 95.12 97 LYS A O 1
ATOM 802 N N . LEU A 1 98 ? -12.744 3.874 15.505 1.00 95.56 98 LEU A N 1
ATOM 803 C CA . LEU A 1 98 ? -13.733 2.867 15.919 1.00 95.56 98 LEU A CA 1
ATOM 804 C C . LEU A 1 98 ? -13.473 2.339 17.339 1.00 95.56 98 LEU A C 1
ATOM 806 O O . LEU A 1 98 ? -14.390 2.213 18.145 1.00 95.56 98 LEU A O 1
ATOM 810 N N . ARG A 1 99 ? -12.207 2.067 17.675 1.00 93.19 99 ARG A N 1
ATOM 811 C CA . ARG A 1 99 ? -11.818 1.566 19.007 1.00 93.19 99 ARG A CA 1
ATOM 812 C C . ARG A 1 99 ? -11.855 2.634 20.103 1.00 93.19 99 ARG A C 1
ATOM 814 O O . ARG A 1 99 ? -11.909 2.293 21.282 1.00 93.19 99 ARG A O 1
ATOM 821 N N . SER A 1 100 ? -11.784 3.912 19.735 1.00 90.81 100 SER A N 1
ATOM 822 C CA . SER A 1 100 ? -11.953 5.024 20.675 1.00 90.81 100 SER A CA 1
ATOM 823 C C . SER A 1 100 ? -13.425 5.269 21.020 1.00 90.81 100 SER A C 1
ATOM 825 O O . SER A 1 100 ? -13.724 5.634 22.155 1.00 90.81 100 SER A O 1
ATOM 827 N N . GLU A 1 101 ? -14.326 5.015 20.065 1.00 94.19 101 GLU A N 1
ATOM 828 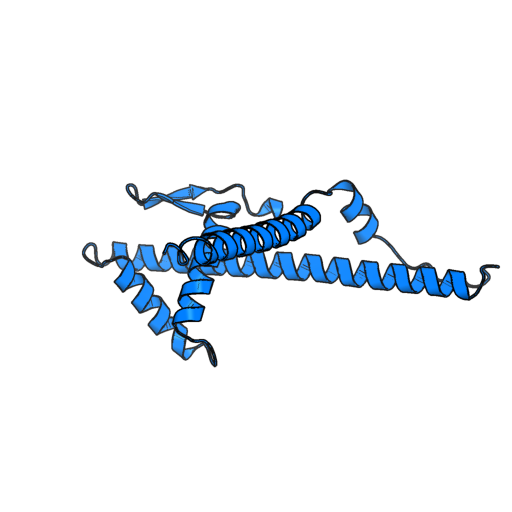C CA . GLU A 1 101 ? -15.780 5.115 20.227 1.00 94.19 101 GLU A CA 1
ATOM 829 C C . GLU A 1 101 ? -16.339 3.928 21.031 1.00 94.19 101 GLU A C 1
ATOM 831 O O . GLU A 1 101 ? -17.154 4.128 21.931 1.00 94.19 101 GLU A O 1
ATOM 836 N N . ASP A 1 102 ? -15.845 2.710 20.783 1.00 93.25 102 ASP A N 1
ATOM 837 C CA . ASP A 1 102 ? -16.165 1.511 21.567 1.00 93.25 102 ASP A CA 1
ATOM 838 C C . ASP A 1 102 ? -14.888 0.846 22.108 1.00 93.25 102 ASP A C 1
ATOM 840 O O . ASP A 1 102 ? -14.188 0.106 21.413 1.00 93.25 102 ASP A O 1
ATOM 844 N N . LYS A 1 103 ? -14.606 1.071 23.398 1.00 87.69 103 LYS A N 1
ATOM 845 C CA . LYS A 1 103 ? -13.423 0.518 24.084 1.00 87.69 103 LYS A CA 1
ATOM 846 C C . LYS A 1 103 ? -13.427 -1.011 24.182 1.00 87.69 103 LYS A C 1
ATOM 848 O O . LYS A 1 103 ? -12.363 -1.600 24.371 1.00 87.69 103 LYS A O 1
ATOM 853 N N . ASN A 1 104 ? -14.590 -1.655 24.065 1.00 92.31 104 ASN A N 1
ATOM 854 C CA . ASN A 1 104 ? -14.715 -3.113 24.082 1.00 92.31 104 ASN A CA 1
ATOM 855 C C . ASN A 1 104 ? -14.572 -3.719 22.677 1.00 92.31 104 ASN A C 1
ATOM 857 O O . ASN A 1 104 ? -14.463 -4.945 22.538 1.00 92.31 104 ASN A O 1
ATOM 861 N N . LEU A 1 105 ? -14.534 -2.881 21.633 1.00 93.88 105 LEU A N 1
ATOM 862 C CA . LEU A 1 105 ? -14.378 -3.323 20.260 1.00 93.88 105 LEU A CA 1
ATOM 863 C C . LEU A 1 105 ? -12.996 -3.940 20.056 1.00 93.88 105 LEU A C 1
ATOM 865 O O . LEU A 1 105 ? -11.946 -3.287 20.096 1.00 93.88 105 LEU A O 1
ATOM 869 N N . LYS A 1 106 ? -13.003 -5.243 19.781 1.00 94.44 106 LYS A N 1
ATOM 870 C CA . LYS A 1 106 ? -11.791 -5.970 19.424 1.00 94.44 106 LYS A CA 1
ATOM 871 C C . LYS A 1 106 ? -11.259 -5.450 18.097 1.00 94.44 106 LYS A C 1
ATOM 873 O O . LYS A 1 106 ? -11.998 -5.267 17.133 1.00 94.44 106 LYS A O 1
ATOM 878 N N . ASP A 1 107 ? -9.944 -5.329 18.027 1.00 92.31 107 ASP A N 1
ATOM 879 C CA . ASP A 1 107 ? -9.219 -4.887 16.841 1.00 92.31 107 ASP A CA 1
ATOM 880 C C . ASP A 1 107 ? -9.613 -5.652 15.560 1.00 92.31 107 ASP A C 1
ATOM 882 O O . ASP A 1 107 ? -9.930 -5.048 14.533 1.00 92.31 107 ASP A O 1
ATOM 886 N N . LYS A 1 108 ? -9.693 -6.987 15.645 1.00 94.62 108 LYS A N 1
ATOM 887 C CA . LYS A 1 108 ? -10.128 -7.843 14.532 1.00 94.62 108 LYS A CA 1
ATOM 888 C C . LYS A 1 108 ? -11.525 -7.462 14.025 1.00 94.62 108 LYS A C 1
ATOM 890 O O . LYS A 1 108 ? -11.765 -7.505 12.818 1.00 94.62 108 LYS A O 1
ATOM 895 N N . THR A 1 109 ? -12.431 -7.094 14.929 1.00 96.69 109 THR A N 1
ATOM 896 C CA . THR A 1 109 ? -13.799 -6.682 14.594 1.00 96.69 109 THR A CA 1
ATOM 897 C C . THR A 1 109 ? -13.803 -5.313 13.922 1.00 96.69 109 THR A C 1
ATOM 899 O O . THR A 1 109 ? -14.395 -5.189 12.854 1.00 96.69 109 THR A O 1
ATOM 902 N N . ALA A 1 110 ? -13.071 -4.333 14.465 1.00 97.00 110 ALA A N 1
ATOM 903 C CA . ALA A 1 110 ? -12.928 -3.006 13.858 1.00 97.00 110 ALA A CA 1
ATOM 904 C C . ALA A 1 110 ? -12.384 -3.096 12.422 1.00 97.00 110 ALA A C 1
ATOM 906 O O . ALA A 1 110 ? -12.956 -2.541 11.488 1.00 97.00 110 ALA A O 1
ATOM 907 N N . ARG A 1 111 ? -11.323 -3.884 12.211 1.00 97.38 111 ARG A N 1
ATOM 908 C CA . ARG A 1 111 ? -10.751 -4.110 10.873 1.00 97.38 111 ARG A CA 1
ATOM 909 C C . ARG A 1 111 ? -11.742 -4.790 9.928 1.00 97.38 111 ARG A C 1
ATOM 911 O O . ARG A 1 111 ? -11.832 -4.408 8.766 1.00 97.38 111 ARG A O 1
ATOM 918 N N . SER A 1 112 ? -12.510 -5.760 10.426 1.00 96.56 112 SER A N 1
ATOM 919 C CA . SER A 1 112 ? -13.540 -6.448 9.634 1.00 96.56 112 SER A CA 1
ATOM 920 C C . SER A 1 112 ? -14.673 -5.513 9.206 1.00 96.56 112 SER A C 1
ATOM 922 O O . SER A 1 112 ? -15.126 -5.610 8.070 1.00 96.56 112 SER A O 1
ATOM 924 N N . GLN A 1 113 ? -15.090 -4.578 10.068 1.00 97.38 113 GLN A N 1
ATOM 925 C CA . GLN A 1 113 ? -16.065 -3.542 9.709 1.00 97.38 113 GLN A CA 1
ATOM 926 C C . GLN A 1 113 ? -15.548 -2.676 8.558 1.00 97.38 113 GLN A C 1
ATOM 928 O O . GLN A 1 113 ? -16.234 -2.531 7.552 1.00 97.38 113 GLN A O 1
ATOM 933 N N . ILE A 1 114 ? -14.298 -2.210 8.638 1.00 97.81 114 ILE A N 1
ATOM 934 C CA . ILE A 1 114 ? -13.697 -1.395 7.574 1.00 97.81 114 ILE A CA 1
ATOM 935 C C . ILE A 1 114 ? -13.622 -2.171 6.253 1.00 97.81 114 ILE A C 1
ATOM 937 O O . ILE A 1 114 ? -13.945 -1.613 5.207 1.00 97.81 114 ILE A O 1
ATOM 941 N N . TYR A 1 115 ? -13.241 -3.454 6.277 1.00 96.94 115 TYR A N 1
ATOM 942 C CA . TYR A 1 115 ? -13.245 -4.279 5.065 1.00 96.94 115 TYR A CA 1
ATOM 943 C C . TYR A 1 115 ? -14.645 -4.393 4.455 1.00 96.94 115 TYR A C 1
ATOM 945 O O . TYR A 1 115 ? -14.788 -4.233 3.246 1.00 96.94 115 TYR A O 1
ATOM 953 N N . ASN A 1 116 ? -15.672 -4.614 5.278 1.00 95.69 116 ASN A N 1
ATOM 954 C CA . ASN A 1 116 ? -17.056 -4.698 4.811 1.00 95.69 116 ASN A CA 1
ATOM 955 C C . ASN A 1 116 ? -17.555 -3.370 4.230 1.00 95.69 116 ASN A C 1
ATOM 957 O O . ASN A 1 116 ? -18.279 -3.383 3.241 1.00 95.69 116 ASN A O 1
ATOM 961 N N . GLU A 1 117 ? -17.145 -2.236 4.799 1.00 96.31 117 GLU A N 1
ATOM 962 C CA . GLU A 1 117 ? -17.466 -0.908 4.268 1.00 96.31 117 GLU A CA 1
ATOM 963 C C . GLU A 1 117 ? -16.743 -0.613 2.948 1.00 96.31 117 GLU A C 1
ATOM 965 O O . GLU A 1 117 ? -17.302 0.036 2.072 1.00 96.31 117 GLU A O 1
ATOM 970 N N . MET A 1 118 ? -15.507 -1.089 2.783 1.00 95.31 118 MET A N 1
ATOM 971 C CA . MET A 1 118 ? -14.741 -0.899 1.548 1.00 95.31 118 MET A CA 1
ATOM 972 C C . MET A 1 118 ? -15.215 -1.797 0.403 1.00 95.31 118 MET A C 1
ATOM 974 O O . MET A 1 118 ? -15.129 -1.412 -0.761 1.00 95.31 118 MET A O 1
ATOM 978 N N . LYS A 1 119 ? -15.673 -3.011 0.717 1.00 93.19 119 LYS A N 1
ATOM 979 C CA . LYS A 1 119 ? -15.930 -4.071 -0.263 1.00 93.19 119 LYS A CA 1
ATOM 980 C C . LYS A 1 119 ? -16.887 -3.679 -1.402 1.00 93.19 119 LYS A C 1
ATOM 982 O O . LYS A 1 119 ? -16.562 -4.012 -2.537 1.00 93.19 119 LYS A O 1
ATOM 987 N N . PRO A 1 120 ? -17.993 -2.940 -1.182 1.00 95.69 120 PRO A N 1
ATOM 988 C CA . PRO A 1 120 ? -18.876 -2.503 -2.268 1.00 95.69 120 PRO A CA 1
ATOM 989 C C . PRO A 1 120 ? -18.196 -1.621 -3.325 1.00 95.69 120 PRO A C 1
ATOM 991 O O . PRO A 1 120 ? -18.694 -1.521 -4.441 1.00 95.69 120 PRO A O 1
ATOM 994 N N . TYR A 1 121 ? -17.064 -0.995 -2.992 1.00 95.62 121 TYR A N 1
ATOM 995 C CA . TYR A 1 121 ? -16.298 -0.145 -3.905 1.00 95.62 121 TYR A CA 1
ATOM 996 C C . TYR A 1 121 ? -15.235 -0.913 -4.705 1.00 95.62 121 TYR A C 1
ATOM 998 O O . TYR A 1 121 ? -14.568 -0.324 -5.553 1.00 95.62 121 TYR A O 1
ATOM 1006 N N . LEU A 1 122 ? -15.046 -2.211 -4.440 1.00 94.00 122 LEU A N 1
ATOM 1007 C CA . LEU A 1 122 ? -13.997 -3.031 -5.042 1.00 94.00 122 LEU A CA 1
ATOM 1008 C C . LEU A 1 122 ? -14.615 -4.223 -5.782 1.00 94.00 122 LEU A C 1
ATOM 1010 O O . LEU A 1 122 ? -15.179 -5.127 -5.170 1.00 94.00 122 LEU A O 1
ATOM 1014 N N . SER A 1 123 ? -14.465 -4.253 -7.107 1.00 93.62 123 SER A N 1
ATOM 1015 C CA . SER A 1 123 ? -14.832 -5.414 -7.928 1.00 93.62 123 SER A CA 1
ATOM 1016 C C . SER A 1 123 ? -13.640 -6.361 -8.092 1.00 93.62 123 SER A C 1
ATOM 1018 O O . SER A 1 123 ? -12.501 -5.915 -8.208 1.00 93.62 123 SER A O 1
ATOM 1020 N N . GLY A 1 124 ? -13.888 -7.673 -8.096 1.00 92.88 124 GLY A N 1
ATOM 1021 C CA . GLY A 1 124 ? -12.863 -8.695 -8.357 1.00 92.88 124 GLY A CA 1
ATOM 1022 C C . GLY A 1 124 ? -11.845 -8.935 -7.232 1.00 92.88 124 GLY A C 1
ATOM 1023 O O . GLY A 1 124 ? -10.932 -9.739 -7.401 1.00 92.88 124 GLY A O 1
ATOM 1024 N N . VAL A 1 125 ? -11.991 -8.281 -6.076 1.00 92.25 125 VAL A N 1
ATOM 1025 C CA . VAL A 1 125 ? -11.084 -8.439 -4.929 1.00 92.25 125 VAL A CA 1
ATOM 1026 C C . VAL A 1 125 ? -11.675 -9.409 -3.907 1.00 92.25 125 VAL A C 1
ATOM 1028 O O . VAL A 1 125 ? -12.777 -9.203 -3.401 1.00 92.25 125 VAL A O 1
ATOM 1031 N N . SER A 1 126 ? -10.928 -10.461 -3.563 1.00 93.69 126 SER A N 1
ATOM 1032 C CA . SER A 1 126 ? -11.314 -11.373 -2.482 1.00 93.69 126 SER A CA 1
ATOM 1033 C C . SER A 1 126 ? -11.000 -10.780 -1.106 1.00 93.69 126 SER A C 1
ATOM 1035 O O . SER A 1 126 ? -10.038 -10.028 -0.933 1.00 93.69 126 SER A O 1
ATOM 1037 N N . ASP A 1 127 ? -11.762 -11.180 -0.087 1.00 93.25 127 ASP A N 1
ATOM 1038 C CA . ASP A 1 127 ? -11.527 -10.718 1.288 1.00 93.25 127 ASP A CA 1
ATOM 1039 C C . ASP A 1 127 ? -10.148 -1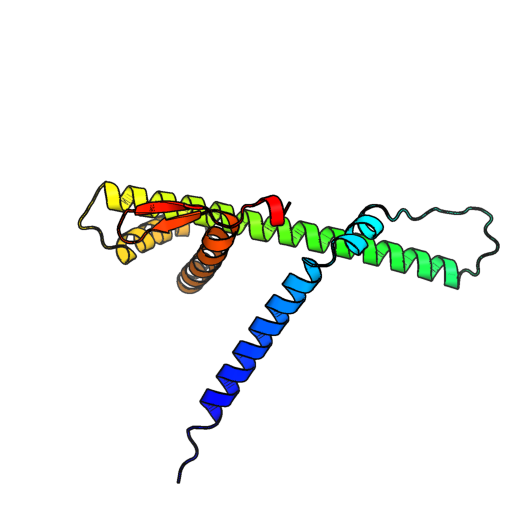1.134 1.812 1.00 93.25 127 ASP A C 1
ATOM 1041 O O . ASP A 1 127 ? -9.532 -10.438 2.620 1.00 93.25 127 ASP A O 1
ATOM 1045 N N . GLU A 1 128 ? -9.658 -12.294 1.373 1.00 94.69 128 GLU A N 1
ATOM 1046 C CA . GLU A 1 128 ? -8.326 -12.767 1.729 1.00 94.69 128 GLU A CA 1
ATOM 1047 C C . GLU A 1 128 ? -7.241 -11.883 1.115 1.00 94.69 128 GLU A C 1
ATOM 1049 O O . GLU A 1 128 ? -6.309 -11.489 1.820 1.00 94.69 128 GLU A O 1
ATOM 1054 N N . TYR A 1 129 ? -7.378 -11.531 -0.165 1.00 93.94 129 TYR A N 1
ATOM 1055 C CA . TYR A 1 129 ? -6.438 -10.637 -0.828 1.00 93.94 129 TYR A CA 1
ATOM 1056 C C . TYR A 1 129 ? -6.445 -9.249 -0.184 1.00 93.94 129 TYR A C 1
ATOM 1058 O O . TYR A 1 129 ? -5.376 -8.723 0.124 1.00 93.94 129 TYR A O 1
ATOM 1066 N N . LEU A 1 130 ? -7.630 -8.708 0.126 1.00 94.06 130 LEU A N 1
ATOM 1067 C CA . LEU A 1 130 ? -7.766 -7.430 0.825 1.00 94.06 130 LEU A CA 1
ATOM 1068 C C . LEU A 1 130 ? -7.019 -7.449 2.170 1.00 94.06 130 LEU A C 1
ATOM 1070 O O . LEU A 1 130 ? -6.184 -6.592 2.435 1.00 94.06 130 LEU A O 1
ATOM 1074 N N . ARG A 1 131 ? -7.205 -8.493 2.988 1.00 94.81 131 ARG A N 1
ATOM 1075 C CA . ARG A 1 131 ? -6.470 -8.648 4.259 1.00 94.81 131 ARG A CA 1
ATOM 1076 C C . ARG A 1 131 ? -4.954 -8.767 4.072 1.00 94.81 131 ARG A C 1
ATOM 1078 O O . ARG A 1 131 ? -4.193 -8.220 4.879 1.00 94.81 131 ARG A O 1
ATOM 1085 N N . LYS A 1 132 ? -4.503 -9.487 3.037 1.00 94.75 132 LYS A N 1
ATOM 1086 C CA . LYS A 1 132 ? -3.075 -9.646 2.719 1.00 94.75 132 LYS A CA 1
ATOM 1087 C C . LYS A 1 132 ? -2.457 -8.313 2.299 1.00 94.75 132 LYS A C 1
ATOM 1089 O O . LYS A 1 132 ? -1.394 -7.964 2.815 1.00 94.75 132 LYS A O 1
ATOM 1094 N N . ILE A 1 133 ? -3.112 -7.555 1.418 1.00 93.31 133 ILE A N 1
ATOM 1095 C CA . ILE A 1 133 ? -2.573 -6.283 0.929 1.00 93.31 133 ILE A CA 1
ATOM 1096 C C . ILE A 1 133 ? -2.595 -5.206 2.016 1.00 93.31 133 ILE A C 1
ATOM 1098 O O . ILE A 1 133 ? -1.596 -4.515 2.187 1.00 93.31 133 ILE A O 1
ATOM 1102 N N . THR A 1 134 ? -3.632 -5.150 2.858 1.00 95.75 134 THR A N 1
ATOM 1103 C CA . THR A 1 134 ? -3.653 -4.250 4.022 1.00 95.75 134 THR A CA 1
ATOM 1104 C C . THR A 1 134 ? -2.529 -4.581 4.997 1.00 95.75 134 THR A C 1
ATOM 1106 O O . THR A 1 134 ? -1.826 -3.687 5.457 1.00 95.75 134 THR A O 1
ATOM 1109 N N . SER A 1 135 ? -2.276 -5.866 5.260 1.00 92.69 135 SER A N 1
ATOM 1110 C CA . SER A 1 135 ? -1.138 -6.291 6.088 1.00 92.69 135 SER A CA 1
ATOM 1111 C C . SER A 1 135 ? 0.216 -5.854 5.516 1.00 92.69 135 SER A C 1
ATOM 1113 O O . SER A 1 135 ? 1.104 -5.479 6.280 1.00 92.69 135 SER A O 1
ATOM 1115 N N . LYS A 1 136 ? 0.387 -5.883 4.187 1.00 92.56 136 LYS A N 1
ATOM 1116 C CA . LYS A 1 136 ? 1.597 -5.375 3.516 1.00 92.56 136 LYS A CA 1
ATOM 1117 C C . LYS A 1 136 ? 1.697 -3.851 3.616 1.00 92.56 136 LYS A C 1
ATOM 1119 O O . LYS A 1 136 ? 2.735 -3.346 4.034 1.00 92.56 136 LYS A O 1
ATOM 1124 N N . ALA A 1 137 ? 0.613 -3.138 3.325 1.00 94.31 137 ALA A N 1
ATOM 1125 C CA . ALA A 1 137 ? 0.541 -1.681 3.399 1.00 94.31 137 ALA A CA 1
ATOM 1126 C C . ALA A 1 137 ? 0.867 -1.149 4.808 1.00 94.31 137 ALA A C 1
ATOM 1128 O O . ALA A 1 137 ? 1.586 -0.163 4.948 1.00 94.31 137 ALA A O 1
ATOM 1129 N N . ARG A 1 138 ? 0.447 -1.864 5.862 1.00 93.50 138 ARG A N 1
ATOM 1130 C CA . ARG A 1 138 ? 0.814 -1.552 7.255 1.00 93.50 138 ARG A CA 1
ATOM 1131 C C . ARG A 1 138 ? 2.314 -1.568 7.506 1.00 93.50 138 ARG A C 1
ATOM 1133 O O . ARG A 1 138 ? 2.811 -0.721 8.240 1.00 93.50 138 ARG A O 1
ATOM 1140 N N . LYS A 1 139 ? 3.047 -2.505 6.899 1.00 90.69 139 LYS A N 1
ATOM 1141 C CA . LYS A 1 139 ? 4.513 -2.552 7.017 1.00 90.69 139 LYS A CA 1
ATOM 1142 C C . LYS A 1 139 ? 5.160 -1.339 6.347 1.00 90.69 139 LYS A C 1
ATOM 1144 O O . LYS A 1 139 ? 6.099 -0.787 6.906 1.00 90.69 139 LYS A O 1
ATOM 1149 N N . ILE A 1 140 ? 4.627 -0.910 5.201 1.00 87.81 140 ILE A N 1
ATOM 1150 C CA . ILE A 1 140 ? 5.086 0.293 4.490 1.00 87.81 140 ILE A CA 1
ATOM 1151 C C . ILE A 1 140 ? 4.852 1.533 5.358 1.00 87.81 140 ILE A C 1
ATOM 1153 O O . ILE A 1 140 ? 5.789 2.284 5.610 1.00 87.81 140 ILE A O 1
ATOM 1157 N N . ASN A 1 141 ? 3.635 1.719 5.879 1.00 90.62 141 ASN A N 1
ATOM 1158 C CA . ASN A 1 141 ? 3.330 2.860 6.743 1.00 90.62 141 ASN A CA 1
ATOM 1159 C C . ASN A 1 141 ? 4.179 2.860 8.023 1.00 90.62 141 ASN A C 1
ATOM 1161 O O . ASN A 1 141 ? 4.757 3.881 8.368 1.00 90.62 141 ASN A O 1
ATOM 1165 N N . LYS A 1 142 ? 4.352 1.706 8.677 1.00 90.19 142 LYS A N 1
ATOM 1166 C CA . LYS A 1 142 ? 5.243 1.585 9.839 1.00 90.19 142 LYS A CA 1
ATOM 1167 C C . LYS A 1 142 ? 6.678 2.024 9.530 1.00 90.19 142 LYS A C 1
ATOM 1169 O O . LYS A 1 142 ? 7.332 2.598 10.395 1.00 90.19 142 LYS A O 1
ATOM 1174 N N . LEU A 1 143 ? 7.170 1.725 8.328 1.00 89.25 143 LEU A N 1
ATOM 1175 C CA . LEU A 1 143 ? 8.526 2.071 7.925 1.00 89.25 143 LEU A CA 1
ATOM 1176 C C . LEU A 1 143 ? 8.657 3.565 7.608 1.00 89.25 143 LEU A C 1
ATOM 1178 O O . LEU A 1 143 ? 9.522 4.216 8.182 1.00 89.25 143 LEU A O 1
ATOM 1182 N N . PHE A 1 144 ? 7.801 4.108 6.738 1.00 86.69 144 PHE A N 1
ATOM 1183 C CA . PHE A 1 144 ? 7.963 5.456 6.174 1.00 86.69 144 PHE A CA 1
ATOM 1184 C C . PHE A 1 144 ? 7.065 6.528 6.806 1.00 86.69 144 PHE A C 1
ATOM 1186 O O . PHE A 1 144 ? 7.476 7.681 6.913 1.00 86.69 144 PHE A O 1
ATOM 1193 N N . GLY A 1 145 ? 5.861 6.166 7.241 1.00 89.50 145 GLY A N 1
ATOM 1194 C CA . GLY A 1 145 ? 4.880 7.067 7.845 1.00 89.50 145 GLY A CA 1
ATOM 1195 C C . GLY A 1 145 ? 4.912 6.996 9.369 1.00 89.50 145 GLY A C 1
ATOM 1196 O O . GLY A 1 145 ? 5.759 7.616 10.020 1.00 89.50 145 GLY A O 1
ATOM 1197 N N . TYR A 1 146 ? 3.966 6.266 9.957 1.00 89.06 146 TYR A N 1
ATOM 1198 C CA . TYR A 1 146 ? 3.905 6.039 11.398 1.00 89.06 146 TYR A CA 1
ATOM 1199 C C . TYR A 1 146 ? 3.315 4.671 11.766 1.00 89.06 146 TYR A C 1
ATOM 1201 O O . TYR A 1 146 ? 2.564 4.058 11.009 1.00 89.06 146 TYR A O 1
ATOM 1209 N N . ASP A 1 147 ? 3.610 4.222 12.983 1.00 89.00 147 ASP A N 1
ATOM 1210 C CA . ASP A 1 147 ? 2.936 3.105 13.649 1.00 89.00 147 ASP A CA 1
ATOM 1211 C C . ASP A 1 147 ? 2.211 3.605 14.901 1.00 89.00 147 ASP A C 1
ATOM 1213 O O . ASP A 1 147 ? 2.469 4.708 15.389 1.00 89.00 147 ASP A O 1
ATOM 1217 N N . TYR A 1 148 ? 1.306 2.797 15.436 1.00 85.88 148 TYR A N 1
ATOM 1218 C CA . TYR A 1 148 ? 0.699 3.060 16.731 1.00 85.88 148 TYR A CA 1
ATOM 1219 C C . TYR A 1 148 ? 1.333 2.190 17.804 1.00 85.88 148 TYR A C 1
ATOM 1221 O O . TYR A 1 148 ? 1.402 0.968 17.673 1.00 85.88 148 TYR A O 1
ATOM 1229 N N . ASP A 1 149 ? 1.731 2.820 18.905 1.00 83.75 149 ASP A N 1
ATOM 1230 C CA . ASP A 1 149 ? 2.151 2.085 20.087 1.00 83.75 149 ASP A CA 1
ATOM 1231 C C . ASP A 1 149 ? 0.975 1.240 20.621 1.00 83.75 149 ASP A C 1
ATOM 1233 O O . ASP A 1 149 ? -0.102 1.786 20.885 1.00 83.75 149 ASP A O 1
ATOM 1237 N N . PRO A 1 150 ? 1.134 -0.082 20.790 1.00 75.88 150 PRO A N 1
ATOM 1238 C CA . PRO A 1 150 ? 0.023 -0.961 21.146 1.00 75.88 150 PRO A CA 1
ATOM 1239 C C . PRO A 1 150 ? -0.521 -0.714 22.561 1.00 75.88 150 PRO A C 1
ATOM 1241 O O . PRO A 1 150 ? -1.632 -1.153 22.855 1.00 75.88 150 PRO A O 1
ATOM 1244 N N . ILE A 1 151 ? 0.240 -0.030 23.425 1.00 79.69 151 ILE A N 1
ATOM 1245 C CA . ILE A 1 151 ? -0.111 0.226 24.826 1.00 79.69 151 ILE A CA 1
ATOM 1246 C C . ILE A 1 151 ? -0.663 1.647 24.981 1.00 79.69 151 ILE A C 1
ATOM 1248 O O . ILE A 1 151 ? -1.754 1.853 25.504 1.00 79.69 151 ILE A O 1
ATOM 1252 N N . THR A 1 152 ? 0.092 2.638 24.520 1.00 86.19 152 THR A N 1
ATOM 1253 C CA . THR A 1 152 ? -0.190 4.067 24.686 1.00 86.19 152 THR A CA 1
ATOM 1254 C C . THR A 1 152 ? -1.047 4.647 23.565 1.00 86.19 152 THR A C 1
ATOM 1256 O O . THR A 1 152 ? -1.548 5.760 23.714 1.00 86.19 152 THR A O 1
ATOM 1259 N N . LEU A 1 153 ? -1.213 3.924 22.448 1.00 82.19 153 LEU A N 1
ATOM 1260 C CA . LEU A 1 153 ? -1.953 4.345 21.249 1.00 82.19 153 LEU A CA 1
ATOM 1261 C C . LEU A 1 153 ? -1.450 5.668 20.645 1.00 82.19 153 LEU A C 1
ATOM 1263 O O . LEU A 1 153 ? -2.161 6.331 19.888 1.00 82.19 153 LEU A O 1
ATOM 1267 N N . LYS A 1 154 ? -0.212 6.062 20.957 1.00 89.00 154 LYS A N 1
ATOM 1268 C CA . LYS A 1 154 ? 0.441 7.237 20.373 1.00 89.00 154 LYS A CA 1
ATOM 1269 C C . LYS A 1 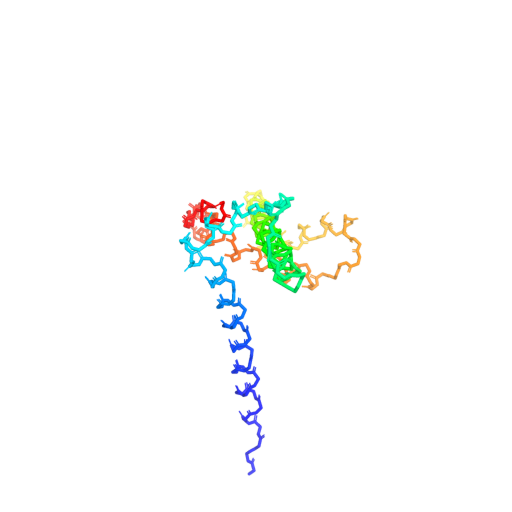154 ? 1.089 6.881 19.037 1.00 89.00 154 LYS A C 1
ATOM 1271 O O . LYS A 1 154 ? 1.568 5.763 18.857 1.00 89.00 154 LYS A O 1
ATOM 1276 N N . LYS A 1 155 ? 1.122 7.849 18.114 1.00 91.62 155 LYS A N 1
ATOM 1277 C CA . LYS A 1 155 ? 1.821 7.710 16.829 1.00 91.62 155 LYS A CA 1
ATOM 1278 C C . LYS A 1 155 ? 3.335 7.732 17.051 1.00 91.62 155 LYS A C 1
ATOM 1280 O O . LYS A 1 155 ? 3.860 8.686 17.623 1.00 91.62 155 LYS A O 1
ATOM 1285 N N . ILE A 1 156 ? 4.018 6.708 16.559 1.00 90.31 156 ILE A N 1
ATOM 1286 C CA . ILE A 1 156 ? 5.474 6.599 16.492 1.00 90.31 156 ILE A CA 1
ATOM 1287 C C . ILE A 1 156 ? 5.867 6.856 15.041 1.00 90.31 156 ILE A C 1
ATOM 1289 O O . ILE A 1 156 ? 5.424 6.131 14.153 1.00 90.31 156 ILE A O 1
ATOM 1293 N N . LYS A 1 157 ? 6.662 7.898 14.786 1.00 91.38 157 LYS A N 1
ATOM 1294 C CA . LYS A 1 157 ? 7.106 8.228 13.426 1.00 91.38 157 LYS A CA 1
ATOM 1295 C C . LYS A 1 157 ? 8.104 7.188 12.915 1.00 91.38 157 LYS A C 1
ATOM 1297 O O . LYS A 1 157 ? 8.977 6.758 13.667 1.00 91.38 157 LYS A O 1
ATOM 1302 N N . GLY A 1 158 ? 7.962 6.821 11.646 1.00 87.81 158 GLY A N 1
ATOM 1303 C CA . GLY A 1 158 ? 8.943 6.039 10.904 1.00 87.81 158 GLY A CA 1
ATOM 1304 C C . GLY A 1 158 ? 10.117 6.897 10.424 1.00 87.81 158 GLY A C 1
ATOM 1305 O O . GLY A 1 158 ? 10.341 8.006 10.912 1.00 87.81 158 GLY A O 1
ATOM 1306 N N . ILE A 1 159 ? 10.849 6.387 9.434 1.00 85.56 159 ILE A N 1
ATOM 1307 C CA . ILE A 1 159 ? 12.026 7.054 8.858 1.00 85.56 159 ILE A CA 1
ATOM 1308 C C . ILE A 1 159 ? 11.662 8.290 8.024 1.00 85.56 159 ILE A C 1
ATOM 1310 O O . ILE A 1 159 ? 12.502 9.161 7.835 1.00 85.56 159 ILE A O 1
ATOM 1314 N N . GLY A 1 160 ? 10.407 8.404 7.579 1.00 82.25 160 GLY A N 1
ATOM 1315 C CA . GLY A 1 160 ? 9.895 9.526 6.796 1.00 82.25 160 GLY A CA 1
ATOM 1316 C C . GLY A 1 160 ? 9.726 9.214 5.306 1.00 82.25 160 GLY A C 1
ATOM 1317 O O . GLY A 1 160 ? 10.474 8.433 4.722 1.00 82.25 160 GLY A O 1
ATOM 1318 N N . TRP A 1 161 ? 8.743 9.875 4.687 1.00 83.00 161 TRP A N 1
ATOM 1319 C CA . TRP A 1 161 ? 8.403 9.726 3.265 1.00 83.00 161 TRP A CA 1
ATOM 1320 C C . TRP A 1 161 ? 9.452 10.306 2.300 1.00 83.00 161 TRP A C 1
ATOM 1322 O O . TRP A 1 161 ? 9.503 9.862 1.160 1.00 83.00 161 TRP A O 1
ATOM 1332 N N . HIS A 1 162 ? 10.333 11.201 2.767 1.00 77.94 162 HIS A N 1
ATOM 1333 C CA . HIS A 1 162 ? 11.402 11.826 1.966 1.00 77.94 162 HIS A CA 1
ATOM 1334 C C . HIS A 1 162 ? 12.382 10.828 1.329 1.00 77.94 162 HIS A C 1
ATOM 1336 O O . HIS A 1 162 ? 13.102 11.183 0.411 1.00 77.94 162 HIS A O 1
ATOM 1342 N N . MET A 1 163 ? 12.422 9.586 1.818 1.00 74.44 163 MET A N 1
ATOM 1343 C CA . MET A 1 163 ? 13.237 8.522 1.231 1.00 74.44 163 MET A CA 1
ATOM 1344 C C . MET A 1 163 ? 12.654 7.991 -0.086 1.00 74.44 163 MET A C 1
ATOM 1346 O O . MET A 1 163 ? 13.371 7.372 -0.857 1.00 74.44 163 MET A O 1
ATOM 1350 N N . ILE A 1 164 ? 11.350 8.159 -0.318 1.00 70.00 164 ILE A N 1
ATOM 1351 C CA . ILE A 1 164 ? 10.648 7.668 -1.513 1.00 70.00 164 ILE A CA 1
ATOM 1352 C C . ILE A 1 164 ? 10.491 8.774 -2.562 1.00 70.00 164 ILE A C 1
ATOM 1354 O O . ILE A 1 164 ? 10.223 8.450 -3.717 1.00 70.00 164 ILE A O 1
ATOM 1358 N N . GLU A 1 165 ? 10.632 10.041 -2.166 1.00 61.72 165 GLU A N 1
ATOM 1359 C CA . GLU A 1 165 ? 10.481 11.226 -3.025 1.00 61.72 165 GLU A CA 1
ATOM 1360 C C . GLU A 1 165 ? 11.681 11.454 -3.951 1.00 61.72 165 GLU A C 1
ATOM 1362 O O . GLU A 1 165 ? 12.830 11.238 -3.512 1.00 61.72 165 GLU A O 1
#

Sequence (165 aa):
MPERLNEDVSQRESDSGLVTEIVRDLLQGFLVDDFQREFINTEFIDREHSNSSPVTEELARLFHQASIARKNSIKAKQEEISSWGRYSERFEDKVMKLRSEDKNLKDKTARSQIYNEMKPYLSGVSDEYLRKITSKARKINKLFGYDYDPITLKKIKGIGWHMIE

pLDDT: mean 77.92, std 18.33, range [38.88, 97.81]

Secondary structure (DSSP, 8-state):
---SSHHHHHHHHHHHHHHHHHHHHHHHTTS-HHHHHHHHT------TT----HHHHHHHHHHHHHHHHHHHHHHHHHHHHHHHHHHHHHHHHHHHHHHHH-TT--HHHHHHHHHHHHGGG-SS--HHHHHHHHHHHHHHHHHHSEEE-TTT-PEEE-S-GGGT-

Radius of gyration: 23.22 Å; Cα contacts (8 Å, |Δi|>4): 90; chains: 1; bounding box: 49×60×65 Å

Solvent-accessible surface area (backbone atoms only — not comparable to full-atom values): 9580 Å² total; per-residue (Å²): 140,90,82,81,68,64,64,67,52,51,53,53,50,50,53,49,48,53,52,51,48,53,52,45,57,53,42,64,72,67,73,48,74,73,62,52,64,57,55,76,67,67,72,87,76,84,59,89,86,59,94,66,54,71,67,57,52,51,51,52,51,52,51,47,51,53,41,52,51,50,51,53,51,52,52,53,50,40,52,50,54,51,50,36,22,54,50,29,50,55,5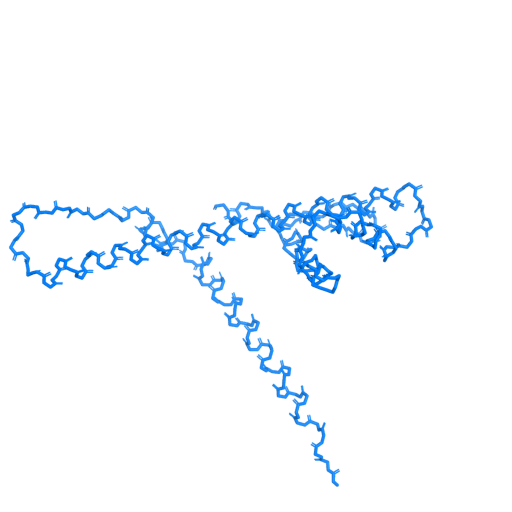0,52,54,51,39,50,50,52,36,69,76,36,79,83,54,49,68,73,56,43,51,50,51,52,51,62,69,49,44,89,81,49,82,95,68,51,74,66,56,51,55,53,51,51,57,52,18,42,55,48,10,38,46,28,50,46,37,65,40,92,84,79,67,45,80,42,75,33,82,38,60,75,80,65,105

Organism: NCBI:txid588596

Mean predicted aligned error: 12.56 Å

Foldseek 3Di:
DDDPPPPVVVVVVVVVVVVVVVVVVVVVLQPDVPVLVVLVPDDDDPDVPDPDDPVVSVVSVVVNVVSVVSVVVLVVVLVVLVVLLVVLVVLVVQLVVVCVVPVPDDSVNSSVVVLVVCVVVDPPDDPVNVVVSSVVSQVSNVAANWDADPPPRDTDGHPHSVSSD